Protein AF-A0AAJ7JBH2-F1 (afdb_monomer_lite)

Foldseek 3Di:
DDDDVPLVVVLVPDDPVVCVVDVSDPVPDPVVVVVVVVVVCCCCPVVVHDPVCVVVVVVVVVVVVVVVVVVLVVVVVVVLVVCCVVVVDDPVVSVVVVVVSVVVVVVVD

Secondary structure (DSSP, 8-state):
----HHHHHHHHHS-HHHHHHS---GGGS-HHHHHHHHHHHIIIIIS---TTHHHHHHHHHHHHHHHHHHHHHHHHHHHHHHHHHHHT--HHHHTTHHHHHHHHHHTT-

Radius of gyration: 27.74 Å; chains: 1; bounding box: 55×34×70 Å

Sequence (109 aa):
MFNNPRTLALHNSLSEEDKKLFNLDIKSLVWEDYFNNLTQGVRTYLSKESPKTLAKARSKQNILYIAHVTMQAGILLLAWWLVKVISASTWLKTGMVVPILTYMFLSSL

pLDDT: mean 83.88, std 11.75, range [55.84, 95.81]

Organism: NCBI:txid156304

Structure (mmCIF, N/CA/C/O backbone):
data_AF-A0AAJ7JBH2-F1
#
_entry.id   AF-A0AAJ7JBH2-F1
#
loop_
_atom_site.group_PDB
_atom_site.id
_atom_site.type_symbol
_atom_site.label_atom_id
_atom_site.label_alt_id
_atom_site.label_comp_id
_atom_site.label_asym_id
_atom_site.label_entity_id
_atom_site.label_seq_id
_atom_site.pdbx_PDB_ins_code
_atom_site.Cartn_x
_atom_site.Cartn_y
_atom_site.Cartn_z
_atom_site.occupancy
_atom_site.B_iso_or_equiv
_atom_site.auth_seq_id
_atom_site.auth_comp_id
_atom_site.auth_asym_id
_atom_site.auth_atom_id
_atom_site.pdbx_PDB_model_num
ATOM 1 N N . MET A 1 1 ? -16.563 -18.018 8.475 1.00 59.47 1 MET A N 1
ATOM 2 C CA . MET A 1 1 ? -17.288 -17.276 9.531 1.00 59.47 1 MET A CA 1
ATOM 3 C C . MET A 1 1 ? -16.849 -17.840 10.877 1.00 59.47 1 MET A C 1
ATOM 5 O O . MET A 1 1 ? -16.719 -19.054 10.974 1.00 59.47 1 MET A O 1
ATOM 9 N N . PHE A 1 2 ? -16.506 -16.998 11.854 1.00 78.62 2 PHE A N 1
ATOM 10 C CA . PHE A 1 2 ? -15.967 -17.444 13.147 1.00 78.62 2 PHE A CA 1
ATOM 11 C C . PHE A 1 2 ? -17.035 -18.207 13.948 1.00 78.62 2 PHE A C 1
ATOM 13 O O . PHE A 1 2 ? -18.157 -17.727 14.078 1.00 78.62 2 PHE A O 1
ATOM 20 N N . ASN A 1 3 ? -16.706 -19.400 14.449 1.00 86.38 3 ASN A N 1
ATOM 21 C CA . ASN A 1 3 ? -17.644 -20.255 15.179 1.00 86.38 3 ASN A CA 1
ATOM 22 C C . ASN A 1 3 ? -17.549 -19.990 16.691 1.00 86.38 3 ASN A C 1
ATOM 24 O O . ASN A 1 3 ? -16.599 -20.436 17.333 1.00 86.38 3 ASN A O 1
ATOM 28 N N . ASN A 1 4 ? -18.519 -19.268 17.263 1.00 88.88 4 ASN A N 1
ATOM 29 C CA . ASN A 1 4 ? -18.510 -18.830 18.668 1.00 88.88 4 ASN A CA 1
ATOM 30 C C . ASN A 1 4 ? -19.853 -19.043 19.406 1.00 88.88 4 ASN A C 1
ATOM 32 O O . ASN A 1 4 ? -20.415 -18.106 19.978 1.00 88.88 4 ASN A O 1
ATOM 36 N N . PRO A 1 5 ? -20.365 -20.283 19.478 1.00 91.12 5 PRO A N 1
ATOM 37 C CA . PRO A 1 5 ? -21.716 -20.563 19.969 1.00 91.12 5 PRO A CA 1
ATOM 38 C C . PRO A 1 5 ? -21.938 -20.143 21.429 1.00 91.12 5 PRO A C 1
ATOM 40 O O . PRO A 1 5 ? -23.022 -19.689 21.778 1.00 91.12 5 PRO A O 1
ATOM 43 N N . ARG A 1 6 ? -20.907 -20.234 22.281 1.00 92.62 6 ARG A N 1
ATOM 44 C CA . ARG A 1 6 ? -20.990 -19.820 23.694 1.00 92.62 6 ARG A CA 1
ATOM 45 C C . ARG A 1 6 ? -21.147 -18.307 23.847 1.00 92.62 6 ARG A C 1
ATOM 47 O O . ARG A 1 6 ? -21.932 -17.859 24.672 1.00 92.62 6 ARG A O 1
ATOM 54 N N . THR A 1 7 ? -20.436 -17.528 23.035 1.00 90.38 7 THR A N 1
ATOM 55 C CA . THR A 1 7 ? -20.528 -16.061 23.037 1.00 90.38 7 THR A CA 1
ATOM 56 C C . THR A 1 7 ? -21.889 -15.599 22.531 1.00 90.38 7 THR A C 1
ATOM 58 O O . THR A 1 7 ? -22.479 -14.696 23.113 1.00 90.38 7 THR A O 1
ATOM 61 N N . LEU A 1 8 ? -22.420 -16.259 21.497 1.00 89.56 8 LEU A N 1
ATOM 62 C CA . LEU A 1 8 ? -23.762 -15.980 20.985 1.00 89.56 8 LEU A CA 1
ATOM 63 C C . LEU A 1 8 ? -24.845 -16.330 22.013 1.00 89.56 8 LEU A C 1
ATOM 65 O O . LEU A 1 8 ? -25.760 -15.542 22.225 1.00 89.56 8 LEU A O 1
ATOM 69 N N . ALA A 1 9 ? -24.724 -17.479 22.685 1.00 92.62 9 ALA A N 1
ATOM 70 C CA . ALA A 1 9 ? -25.647 -17.868 23.750 1.00 92.62 9 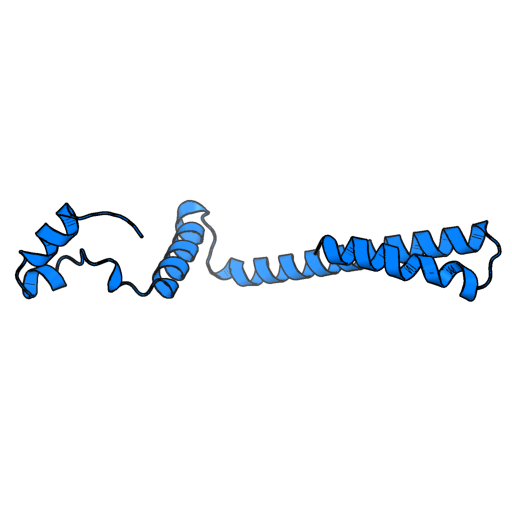ALA A CA 1
ATOM 71 C C . ALA A 1 9 ? -25.635 -16.859 24.910 1.00 92.62 9 ALA A C 1
ATOM 73 O O . ALA A 1 9 ? -26.697 -16.447 25.368 1.00 92.62 9 ALA A O 1
ATOM 74 N N . LEU A 1 10 ? -24.445 -16.410 25.326 1.00 92.75 10 LEU A N 1
ATOM 75 C CA . LEU A 1 10 ? -24.297 -15.366 26.338 1.00 92.75 10 LEU A CA 1
ATOM 76 C C . LEU A 1 10 ? -24.961 -14.059 25.892 1.00 92.75 10 LEU A C 1
ATOM 78 O O . LEU A 1 10 ? -25.778 -13.518 26.629 1.00 92.75 10 LEU A O 1
ATOM 82 N N . HIS A 1 11 ? -24.671 -13.584 24.678 1.00 91.75 11 HIS A N 1
ATOM 83 C CA . HIS A 1 11 ? -25.267 -12.358 24.144 1.00 91.75 11 HIS A CA 1
ATOM 84 C C . HIS A 1 11 ? -26.800 -12.428 24.127 1.00 91.75 11 HIS A C 1
ATOM 86 O O . HIS A 1 11 ? -27.464 -11.481 24.533 1.00 91.75 11 HIS A O 1
ATOM 92 N N . ASN A 1 12 ? -27.367 -13.571 23.732 1.00 91.00 12 ASN A N 1
ATOM 93 C CA . ASN A 1 12 ? -28.815 -13.769 23.701 1.00 91.00 12 ASN A CA 1
ATOM 94 C C . ASN A 1 12 ? -29.460 -13.786 25.096 1.00 91.00 12 ASN A C 1
ATOM 96 O O . ASN A 1 12 ? -30.639 -13.462 25.200 1.00 91.00 12 ASN A O 1
ATOM 100 N N . SER A 1 13 ? -28.713 -14.146 26.146 1.00 94.88 13 SER A N 1
ATOM 101 C CA . SER A 1 13 ? -29.206 -14.135 27.533 1.00 94.88 13 SER A CA 1
ATOM 102 C C . SER A 1 13 ? -29.176 -12.763 28.219 1.00 94.88 13 SER A C 1
ATOM 104 O O . SER A 1 13 ? -29.741 -12.631 29.301 1.00 94.88 13 SER A O 1
ATOM 106 N N . LEU A 1 14 ? -28.524 -11.758 27.622 1.00 94.50 14 LEU A N 1
ATOM 107 C CA . LEU A 1 14 ? -28.439 -10.402 28.177 1.00 94.50 14 LEU A CA 1
ATOM 108 C C . LEU A 1 14 ? -29.754 -9.625 27.998 1.00 94.50 14 LEU A C 1
ATOM 110 O O . LEU A 1 14 ? -30.500 -9.867 27.043 1.00 94.50 14 LEU A O 1
ATOM 114 N N . SER A 1 15 ? -30.007 -8.650 28.879 1.00 95.50 15 SER A N 1
ATOM 115 C CA . SER A 1 15 ? -31.075 -7.663 28.677 1.00 95.50 15 SER A CA 1
ATOM 116 C C . SER A 1 15 ? -30.776 -6.769 27.468 1.00 95.50 15 SER A C 1
ATOM 118 O O . SER A 1 15 ? -29.640 -6.677 26.999 1.00 95.50 15 SER A O 1
ATOM 120 N N . GLU A 1 16 ? -31.787 -6.068 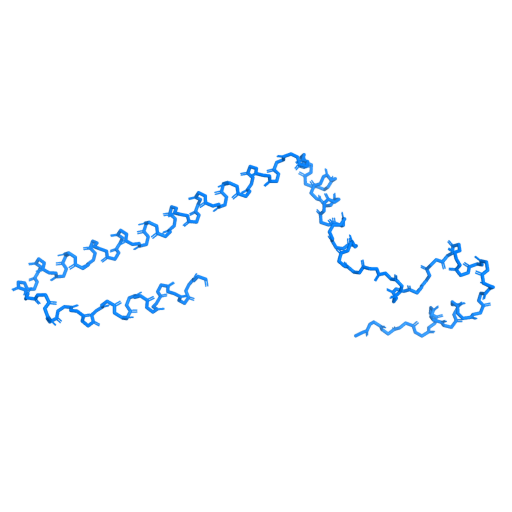26.955 1.00 91.88 16 GLU A N 1
ATOM 121 C CA . GLU A 1 16 ? -31.582 -5.123 25.851 1.00 91.88 16 GLU A CA 1
ATOM 122 C C . GLU A 1 16 ? -30.702 -3.927 26.256 1.00 91.88 16 GLU A C 1
ATOM 124 O O . GLU A 1 16 ? -29.995 -3.381 25.406 1.00 91.88 16 GLU A O 1
ATOM 129 N N . GLU A 1 17 ? -30.694 -3.528 27.536 1.00 94.75 17 GLU A N 1
ATOM 130 C CA . GLU A 1 17 ? -29.731 -2.539 28.035 1.00 94.75 17 GLU A CA 1
ATOM 131 C C . GLU A 1 17 ? -28.299 -3.088 28.001 1.00 94.75 17 GLU A C 1
ATOM 133 O O . GLU A 1 17 ? -27.398 -2.433 27.471 1.00 94.75 17 GLU A O 1
ATOM 138 N N . ASP A 1 18 ? -28.091 -4.308 28.499 1.00 94.44 18 ASP A N 1
ATOM 139 C CA . ASP A 1 18 ? -26.765 -4.921 28.581 1.00 94.44 18 ASP A CA 1
ATOM 140 C C . ASP A 1 18 ? -26.192 -5.240 27.200 1.00 94.44 18 ASP A C 1
ATOM 142 O O . ASP A 1 18 ? -24.998 -5.061 26.977 1.00 94.44 18 ASP A O 1
ATOM 146 N N . LYS A 1 19 ? -27.023 -5.645 26.232 1.00 91.75 19 LYS A N 1
ATOM 147 C CA . LYS A 1 19 ? -26.584 -5.839 24.839 1.00 91.75 19 LYS A CA 1
ATOM 148 C C . LYS A 1 19 ? -26.062 -4.550 24.207 1.00 91.75 19 LYS A C 1
ATOM 150 O O . LYS A 1 19 ? -25.135 -4.604 23.399 1.00 91.75 19 LYS A O 1
ATOM 155 N N . LYS A 1 20 ? -26.646 -3.398 24.556 1.00 88.69 20 LYS A N 1
ATOM 156 C CA . LYS A 1 20 ? -26.185 -2.085 24.078 1.00 88.69 20 LYS A CA 1
ATOM 157 C C . LYS A 1 20 ? -24.898 -1.656 24.772 1.00 88.69 20 LYS A C 1
ATOM 159 O O . LYS A 1 20 ? -24.026 -1.088 24.122 1.00 88.69 20 LYS A O 1
ATOM 164 N N . LEU A 1 21 ? -24.782 -1.924 26.073 1.00 91.88 21 LEU A N 1
ATOM 165 C CA . LEU A 1 21 ? -23.594 -1.584 26.855 1.00 91.88 21 LEU A CA 1
ATOM 166 C C . LEU A 1 21 ? -22.393 -2.473 26.490 1.00 91.88 21 LEU A C 1
ATOM 168 O O . LEU A 1 21 ? -21.264 -1.993 26.398 1.00 91.88 21 LEU A O 1
ATOM 172 N N . PHE A 1 22 ? -22.645 -3.755 26.227 1.00 88.25 22 PHE A N 1
ATOM 173 C CA . PHE A 1 22 ? -21.652 -4.770 25.893 1.00 88.25 22 PHE A CA 1
ATOM 174 C C . PHE A 1 22 ? -21.932 -5.350 24.505 1.00 88.25 22 PHE A C 1
ATOM 176 O O . PHE A 1 22 ? -22.619 -6.364 24.347 1.00 88.25 22 PHE A O 1
ATOM 183 N N . ASN A 1 23 ? -21.362 -4.719 23.477 1.00 82.12 23 ASN A N 1
ATOM 184 C CA . ASN A 1 23 ? -21.541 -5.175 22.104 1.00 82.12 23 ASN A CA 1
ATOM 185 C C . ASN A 1 23 ? -20.722 -6.451 21.828 1.00 82.12 23 ASN A C 1
ATOM 187 O O . ASN A 1 23 ? -19.534 -6.397 21.509 1.00 82.12 23 ASN A O 1
ATOM 191 N N . LEU A 1 24 ? -21.372 -7.607 21.974 1.00 86.88 24 LEU A N 1
ATOM 192 C CA . LEU A 1 24 ? -20.795 -8.927 21.696 1.00 86.88 24 LEU A CA 1
ATOM 193 C C . LEU A 1 24 ? -21.120 -9.433 20.279 1.00 86.88 24 LEU A C 1
ATOM 195 O O . LEU A 1 24 ? -20.537 -10.428 19.840 1.00 86.88 24 LEU A O 1
ATOM 199 N N . ASP A 1 25 ? -22.034 -8.771 19.563 1.00 83.31 25 ASP A N 1
ATOM 200 C CA . ASP A 1 25 ? -22.411 -9.147 18.203 1.00 83.31 25 ASP A CA 1
ATOM 201 C C . ASP A 1 25 ? -21.562 -8.411 17.163 1.00 83.31 25 ASP A C 1
ATOM 203 O O . ASP A 1 25 ? -21.816 -7.263 16.789 1.00 83.31 25 ASP A O 1
ATOM 207 N N . ILE A 1 26 ? -20.578 -9.127 16.622 1.00 83.88 26 ILE A N 1
ATOM 208 C CA . ILE A 1 26 ? -19.692 -8.624 15.567 1.00 83.88 26 ILE A C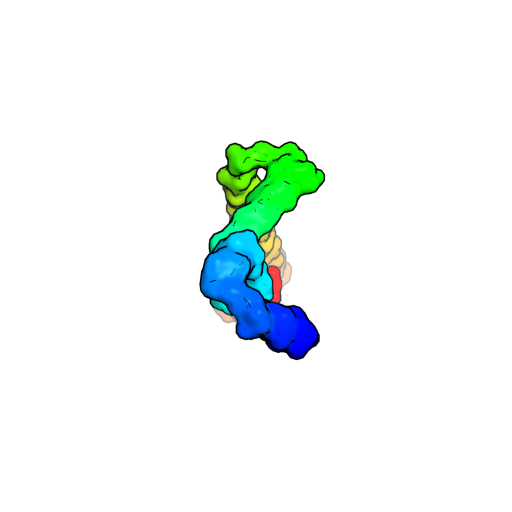A 1
ATOM 209 C C . ILE A 1 26 ? -20.425 -8.314 14.255 1.00 83.88 26 ILE A C 1
ATOM 211 O O . ILE A 1 26 ? -19.865 -7.635 13.399 1.00 83.88 26 ILE A O 1
ATOM 215 N N . LYS A 1 27 ? -21.653 -8.816 14.054 1.00 82.44 27 LYS A N 1
ATOM 216 C CA . LYS A 1 27 ? -22.427 -8.547 12.832 1.00 82.44 27 LYS A CA 1
ATOM 217 C C . LYS A 1 27 ? -22.877 -7.092 12.751 1.00 82.44 27 LYS A C 1
ATOM 219 O O . LYS A 1 27 ? -23.078 -6.593 11.651 1.00 82.44 27 LYS A O 1
ATOM 224 N N . SER A 1 28 ? -23.014 -6.427 13.898 1.00 83.19 28 SER A N 1
ATOM 225 C CA . SER A 1 28 ? -23.363 -5.005 13.978 1.00 83.19 28 SER A CA 1
ATOM 226 C C . SER A 1 28 ? -22.220 -4.074 13.549 1.00 83.19 28 SER A C 1
ATOM 228 O O . SER A 1 28 ? -22.440 -2.883 13.336 1.00 83.19 28 SER A O 1
ATOM 230 N N . LEU A 1 29 ? -20.996 -4.598 13.420 1.00 87.69 29 LEU A N 1
ATOM 231 C CA . LEU A 1 29 ? -19.814 -3.821 13.077 1.00 87.69 29 LEU A CA 1
ATOM 232 C C . LEU A 1 29 ? -19.807 -3.443 1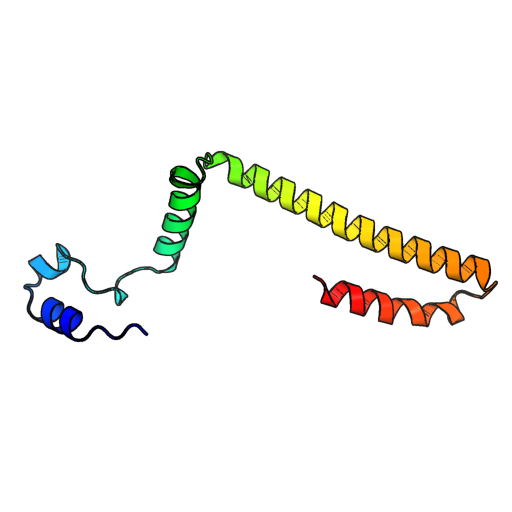1.589 1.00 87.69 29 LEU A C 1
ATOM 234 O O . LEU A 1 29 ? -19.883 -4.302 10.708 1.00 87.69 29 LEU A O 1
ATOM 238 N N . VAL A 1 30 ? -19.599 -2.158 11.304 1.00 92.00 30 VAL A N 1
ATOM 239 C CA . VAL A 1 30 ? -19.254 -1.693 9.956 1.00 92.00 30 VAL A CA 1
ATOM 240 C C . VAL A 1 30 ? -17.784 -2.027 9.699 1.00 92.00 30 VAL A C 1
ATOM 242 O O . VAL A 1 30 ? -16.873 -1.344 10.167 1.00 92.00 30 VAL A O 1
ATOM 245 N N . TRP A 1 31 ? -17.545 -3.129 8.986 1.00 91.38 31 TRP A N 1
ATOM 246 C CA . TRP A 1 31 ? -16.198 -3.666 8.768 1.00 91.38 31 TRP A CA 1
ATOM 247 C C . TRP A 1 31 ? -15.254 -2.686 8.067 1.00 91.38 31 TRP A C 1
ATOM 249 O O . TRP A 1 31 ? -14.073 -2.638 8.408 1.00 91.38 31 TRP A O 1
ATOM 259 N N . GLU A 1 32 ? -15.761 -1.892 7.124 1.00 94.56 32 GLU A N 1
ATOM 260 C CA . GLU A 1 32 ? -14.967 -0.882 6.418 1.00 94.56 32 GLU A CA 1
ATOM 261 C C . GLU A 1 32 ? -14.374 0.150 7.387 1.00 94.56 32 GLU A C 1
ATOM 263 O O . GLU A 1 32 ? -13.157 0.348 7.417 1.00 94.56 32 GLU A O 1
ATOM 268 N N . ASP A 1 33 ? -15.208 0.732 8.250 1.00 95.81 33 ASP A N 1
ATOM 269 C CA . ASP A 1 33 ? -14.775 1.705 9.254 1.00 95.81 33 ASP A CA 1
ATOM 270 C C . ASP A 1 33 ? -13.802 1.087 10.254 1.00 95.81 33 ASP A C 1
ATOM 272 O O . ASP A 1 33 ? -12.784 1.693 10.596 1.00 95.81 33 ASP A O 1
ATOM 276 N N . TYR A 1 34 ? -14.079 -0.140 10.704 1.00 93.56 34 TYR A N 1
ATOM 277 C CA . TYR A 1 34 ? -13.194 -0.856 11.616 1.00 93.56 34 TYR A CA 1
ATOM 278 C C . TYR A 1 34 ? -11.788 -1.006 11.031 1.00 93.56 34 TYR A C 1
ATOM 280 O O . TYR A 1 34 ? -10.812 -0.621 11.677 1.00 93.56 34 TYR A O 1
ATOM 288 N N . PHE A 1 35 ? -11.666 -1.518 9.803 1.00 95.50 35 PHE A N 1
ATOM 289 C CA . PHE A 1 35 ? -10.360 -1.724 9.180 1.00 95.50 35 PHE A CA 1
ATOM 290 C C . PHE A 1 35 ? -9.670 -0.408 8.816 1.00 95.50 35 PHE A C 1
ATOM 292 O O . PHE A 1 35 ? -8.448 -0.304 8.969 1.00 95.50 35 PHE A O 1
ATOM 299 N N . ASN A 1 36 ? -10.422 0.617 8.410 1.00 94.94 36 ASN A N 1
ATOM 300 C CA . ASN A 1 36 ? -9.880 1.952 8.166 1.00 94.94 36 ASN A CA 1
ATOM 301 C C . ASN A 1 36 ? -9.291 2.564 9.444 1.00 94.94 36 ASN A C 1
ATOM 303 O O . ASN A 1 36 ? -8.167 3.076 9.424 1.00 94.94 36 ASN A O 1
ATOM 307 N N . ASN A 1 37 ? -10.008 2.479 10.564 1.00 95.19 37 ASN A N 1
ATOM 308 C CA . ASN A 1 37 ? -9.547 2.989 11.854 1.00 95.19 37 ASN A CA 1
ATOM 309 C C . ASN A 1 37 ? -8.387 2.160 12.411 1.00 95.19 37 ASN A C 1
ATOM 311 O O . ASN A 1 37 ? -7.396 2.724 12.873 1.00 95.19 37 ASN A O 1
ATOM 315 N N . LEU A 1 38 ? -8.462 0.831 12.303 1.00 95.44 38 LEU A N 1
ATOM 316 C CA . LEU A 1 38 ? -7.391 -0.075 12.711 1.00 95.44 38 LEU A CA 1
ATOM 317 C C . LEU A 1 38 ? -6.093 0.237 11.960 1.00 95.44 38 LEU A C 1
ATOM 319 O O . LEU A 1 38 ? -5.044 0.404 12.578 1.00 95.44 38 LEU A O 1
ATOM 323 N N . THR A 1 39 ? -6.165 0.375 10.634 1.00 93.88 39 THR A N 1
ATOM 324 C CA . THR A 1 39 ? -4.998 0.675 9.793 1.00 93.88 39 THR A CA 1
ATOM 325 C C . THR A 1 39 ? -4.376 2.020 10.167 1.00 93.88 39 THR A C 1
ATOM 327 O O . THR A 1 39 ? -3.154 2.132 10.269 1.00 93.88 39 THR A O 1
ATOM 330 N N . GLN A 1 40 ? -5.193 3.045 10.422 1.00 93.12 40 GLN A N 1
ATOM 331 C CA . GLN A 1 40 ? -4.703 4.345 10.887 1.00 93.12 40 GLN A CA 1
ATOM 332 C C . GLN A 1 40 ? -4.057 4.248 12.275 1.00 93.12 40 GLN A C 1
ATOM 334 O O . GLN A 1 40 ? -2.953 4.757 12.470 1.00 93.12 40 GLN A O 1
ATOM 339 N N . GLY A 1 41 ? -4.687 3.532 13.209 1.00 94.38 41 GLY A N 1
ATOM 340 C CA . GLY A 1 41 ? -4.158 3.302 14.551 1.00 94.38 41 GLY A CA 1
ATOM 341 C C . GLY A 1 41 ? -2.806 2.588 14.532 1.00 94.38 41 GLY A C 1
ATOM 342 O O . GLY A 1 41 ? -1.868 3.035 15.190 1.00 94.38 41 GLY A O 1
ATOM 343 N N . VAL A 1 42 ? -2.657 1.538 13.718 1.00 95.31 42 VAL A N 1
ATOM 344 C CA . VAL A 1 42 ? -1.375 0.839 13.525 1.00 95.31 42 VAL A CA 1
ATOM 345 C C . VAL A 1 42 ? -0.294 1.816 13.065 1.00 95.31 42 VAL A C 1
ATOM 347 O O . VAL A 1 42 ? 0.777 1.877 13.668 1.00 95.31 42 VAL A O 1
ATOM 350 N N . ARG A 1 43 ? -0.581 2.637 12.049 1.00 93.00 43 ARG A N 1
ATOM 351 C CA . ARG A 1 43 ? 0.387 3.617 11.535 1.00 93.00 43 ARG A CA 1
ATOM 352 C C . ARG A 1 43 ? 0.789 4.641 12.591 1.00 93.00 43 ARG A C 1
ATOM 354 O O . ARG A 1 43 ? 1.974 4.927 12.743 1.00 93.00 43 ARG A O 1
ATOM 361 N N . THR A 1 44 ? -0.173 5.186 13.328 1.00 93.12 44 THR A N 1
ATOM 362 C CA . THR A 1 44 ? 0.095 6.248 14.303 1.00 93.12 44 THR A CA 1
ATOM 363 C C . THR A 1 44 ? 0.770 5.733 15.568 1.00 93.12 44 THR A C 1
ATOM 365 O O . THR A 1 44 ? 1.733 6.343 16.024 1.00 93.12 44 THR A O 1
ATOM 368 N N . TYR A 1 45 ? 0.317 4.611 16.125 1.00 94.56 45 TYR A N 1
ATOM 369 C CA . TYR A 1 45 ? 0.776 4.150 17.438 1.00 94.56 45 TYR A CA 1
ATOM 370 C C . TYR A 1 45 ? 1.893 3.109 17.363 1.00 94.56 45 TYR A C 1
ATOM 372 O O . TYR A 1 45 ? 2.836 3.182 18.149 1.00 94.56 45 TYR A O 1
ATOM 380 N N . LEU A 1 46 ? 1.828 2.167 16.416 1.00 95.38 46 LEU A N 1
ATOM 381 C CA . LEU A 1 46 ? 2.849 1.122 16.284 1.00 95.38 46 LEU A CA 1
ATOM 382 C C . LEU A 1 46 ? 4.008 1.595 15.407 1.00 95.38 46 LEU A C 1
ATOM 384 O O . LEU A 1 46 ? 5.168 1.479 15.798 1.00 95.38 46 LEU A O 1
ATOM 388 N N . SER A 1 47 ? 3.701 2.181 14.248 1.00 93.06 47 SER A N 1
ATOM 389 C CA . SER A 1 47 ? 4.721 2.680 13.314 1.00 93.06 47 SER A CA 1
ATOM 390 C C . SER A 1 47 ? 5.199 4.100 13.628 1.00 93.06 47 SER A C 1
ATOM 392 O O . SER A 1 47 ? 6.162 4.558 13.017 1.00 93.06 47 SER A O 1
ATOM 394 N N . LYS A 1 48 ? 4.563 4.796 14.584 1.00 92.00 48 LYS A N 1
ATOM 395 C CA . LYS A 1 48 ? 4.889 6.180 14.981 1.00 92.00 48 LYS A CA 1
ATOM 396 C C . LYS A 1 48 ? 4.885 7.165 13.800 1.00 92.00 48 LYS A C 1
ATOM 398 O O . LYS A 1 48 ? 5.622 8.151 13.794 1.00 92.00 48 LYS A O 1
ATOM 403 N N . GLU A 1 49 ? 4.052 6.916 12.789 1.00 89.56 49 GLU A N 1
ATOM 404 C CA . GLU A 1 49 ? 3.896 7.790 11.630 1.00 89.56 49 GLU A CA 1
ATOM 405 C C . GLU A 1 49 ? 2.806 8.842 11.869 1.00 89.56 49 GLU A C 1
ATOM 407 O O . GLU A 1 49 ? 1.682 8.534 12.269 1.00 89.56 49 GLU A O 1
ATOM 412 N N . SER A 1 50 ? 3.104 10.105 11.556 1.00 87.56 50 SER A N 1
ATOM 413 C CA . SER A 1 50 ? 2.083 11.158 11.568 1.00 87.56 50 SER A CA 1
ATOM 414 C C . SER A 1 50 ? 1.043 10.913 10.463 1.00 87.56 50 SER A C 1
ATOM 416 O O . SER A 1 50 ? 1.438 10.634 9.335 1.00 87.56 50 SER A O 1
ATOM 418 N N . PRO A 1 51 ? -0.264 11.136 10.697 1.00 78.94 51 PRO A N 1
ATOM 419 C CA . PRO A 1 51 ? -1.293 11.034 9.651 1.00 78.94 51 PRO A CA 1
ATOM 420 C C . PRO A 1 51 ? -0.997 11.879 8.400 1.00 78.94 51 PRO A C 1
ATOM 422 O O . PRO A 1 51 ? -1.389 11.535 7.287 1.00 78.94 51 PRO A O 1
ATOM 425 N N . LYS A 1 52 ? -0.233 12.968 8.559 1.00 84.00 52 LYS A N 1
ATOM 426 C CA . LYS A 1 52 ? 0.190 13.854 7.466 1.00 84.00 52 LYS A CA 1
ATOM 427 C C . LYS A 1 52 ? 1.179 13.191 6.490 1.00 84.00 52 LYS A C 1
ATOM 429 O O . LYS A 1 52 ? 1.355 13.688 5.379 1.00 84.00 52 LYS A O 1
ATOM 434 N N . THR A 1 53 ? 1.825 12.079 6.860 1.00 86.44 53 THR A N 1
ATOM 435 C CA . THR A 1 53 ? 2.801 11.383 5.997 1.00 86.44 53 THR A CA 1
ATOM 436 C C . THR A 1 53 ? 2.141 10.590 4.872 1.00 86.44 53 THR A C 1
ATOM 438 O O . THR A 1 53 ? 2.799 10.319 3.868 1.00 86.44 53 THR A O 1
ATOM 441 N N . LEU A 1 54 ? 0.847 10.270 4.982 1.00 84.12 54 LEU A N 1
ATOM 442 C CA . LEU A 1 54 ? 0.105 9.467 4.005 1.00 84.12 54 LEU A CA 1
ATOM 443 C C . LEU A 1 54 ? 0.160 10.048 2.587 1.00 84.12 54 LEU A C 1
ATOM 445 O O . LEU A 1 54 ? 0.461 9.328 1.635 1.00 84.12 54 LEU A O 1
ATOM 449 N N . ALA A 1 55 ? -0.079 11.353 2.437 1.00 86.56 55 ALA A N 1
ATOM 450 C CA . ALA A 1 55 ? -0.033 12.017 1.134 1.00 86.56 55 ALA A CA 1
ATOM 451 C C . ALA A 1 55 ? 1.375 11.962 0.518 1.00 86.56 55 ALA A C 1
ATOM 453 O O . ALA A 1 55 ? 1.537 11.673 -0.669 1.00 86.56 55 ALA A O 1
ATOM 454 N N . LYS A 1 56 ? 2.410 12.158 1.345 1.00 87.75 56 LYS A N 1
ATOM 455 C CA . LYS A 1 56 ? 3.812 12.054 0.922 1.00 87.75 56 LYS A CA 1
ATOM 456 C C . LYS A 1 56 ? 4.176 10.622 0.524 1.00 87.75 56 LYS A C 1
ATOM 458 O O . LYS A 1 56 ? 4.870 10.435 -0.470 1.00 87.75 56 LYS A O 1
ATOM 463 N N . ALA A 1 57 ? 3.691 9.622 1.259 1.00 87.31 57 ALA A N 1
ATOM 464 C CA . ALA A 1 57 ? 3.895 8.213 0.936 1.00 87.31 57 ALA A CA 1
ATOM 465 C C . ALA A 1 57 ? 3.247 7.845 -0.408 1.00 87.31 57 ALA A C 1
ATOM 467 O O . ALA A 1 57 ? 3.906 7.232 -1.242 1.00 87.31 57 ALA A O 1
ATOM 468 N N . ARG A 1 58 ? 2.010 8.297 -0.665 1.00 89.75 58 ARG A N 1
ATOM 469 C CA . ARG A 1 58 ? 1.329 8.111 -1.961 1.00 89.75 58 ARG A CA 1
ATOM 470 C C . ARG A 1 58 ? 2.073 8.792 -3.109 1.00 89.75 58 ARG A C 1
ATOM 472 O O . ARG A 1 58 ? 2.271 8.180 -4.151 1.00 89.75 58 ARG A O 1
ATOM 479 N N . SER A 1 59 ? 2.532 10.028 -2.905 1.00 91.62 59 SER A N 1
ATOM 480 C CA . SER A 1 59 ? 3.342 10.745 -3.897 1.00 91.62 59 SER A CA 1
ATOM 481 C C . SER A 1 59 ? 4.640 9.994 -4.205 1.00 91.62 59 SER A C 1
ATOM 483 O O . SER A 1 59 ? 4.944 9.734 -5.366 1.00 91.62 59 SER A O 1
ATOM 485 N N . LYS A 1 60 ? 5.357 9.541 -3.169 1.00 93.12 60 LYS A N 1
ATOM 486 C CA . LYS A 1 60 ? 6.567 8.729 -3.329 1.00 93.12 60 LYS A CA 1
ATOM 487 C C . LYS A 1 60 ? 6.272 7.431 -4.085 1.00 93.12 60 LYS A C 1
ATOM 489 O O . LYS A 1 60 ? 7.005 7.107 -5.008 1.00 93.12 60 LYS A O 1
ATOM 494 N N . GLN A 1 61 ? 5.196 6.725 -3.744 1.00 93.31 61 GLN A N 1
ATOM 495 C CA . GLN A 1 61 ? 4.784 5.514 -4.453 1.00 93.31 61 GLN A CA 1
ATOM 496 C C . GLN A 1 61 ? 4.512 5.789 -5.936 1.00 93.31 61 GLN A C 1
ATOM 498 O O . GLN A 1 61 ? 4.987 5.039 -6.780 1.00 93.31 61 GLN A O 1
ATOM 503 N N . ASN A 1 62 ? 3.824 6.887 -6.262 1.00 92.44 62 ASN A N 1
ATOM 504 C CA . ASN A 1 62 ? 3.573 7.270 -7.649 1.00 92.44 62 ASN A CA 1
ATOM 505 C C . ASN A 1 62 ? 4.873 7.598 -8.402 1.00 92.44 62 ASN A C 1
ATOM 507 O O . ASN A 1 62 ? 5.058 7.166 -9.533 1.00 92.44 62 ASN A O 1
ATOM 511 N N . ILE A 1 63 ? 5.805 8.310 -7.762 1.00 95.81 63 ILE A N 1
ATOM 512 C CA . ILE A 1 63 ? 7.119 8.609 -8.348 1.00 95.81 63 ILE A CA 1
ATOM 513 C C . ILE A 1 63 ? 7.891 7.318 -8.626 1.00 95.81 63 ILE A C 1
ATOM 515 O O . ILE A 1 63 ? 8.430 7.164 -9.719 1.00 95.81 63 ILE A O 1
ATOM 519 N N . LEU A 1 64 ? 7.934 6.382 -7.670 1.00 94.56 64 LEU A N 1
ATOM 520 C CA . LEU A 1 64 ? 8.604 5.096 -7.874 1.00 94.56 64 LEU A CA 1
ATOM 521 C C . LEU A 1 64 ? 7.925 4.268 -8.965 1.00 94.56 64 LEU A C 1
ATOM 523 O O . LEU A 1 64 ? 8.622 3.642 -9.752 1.00 94.56 64 LEU A O 1
ATOM 527 N N . TYR A 1 65 ? 6.595 4.285 -9.034 1.00 90.00 65 TYR A N 1
ATOM 528 C CA . TYR A 1 65 ? 5.848 3.597 -10.081 1.00 90.00 65 TYR A CA 1
ATOM 529 C C . TYR A 1 65 ? 6.180 4.161 -11.467 1.00 90.00 65 TYR A C 1
ATOM 531 O O . TYR A 1 65 ? 6.540 3.406 -12.366 1.00 90.00 65 TYR A O 1
ATOM 539 N N . ILE A 1 66 ? 6.162 5.488 -11.626 1.00 91.62 66 ILE A N 1
ATOM 540 C CA . ILE A 1 66 ? 6.552 6.140 -12.881 1.00 91.62 66 ILE A CA 1
ATOM 541 C C . ILE A 1 66 ? 8.008 5.808 -13.218 1.00 91.62 66 ILE A C 1
ATOM 543 O O . ILE A 1 66 ? 8.287 5.423 -14.346 1.00 91.62 66 ILE A O 1
ATOM 547 N N . ALA A 1 67 ? 8.927 5.908 -12.252 1.00 93.94 67 ALA A N 1
ATOM 548 C CA . ALA A 1 67 ? 10.337 5.576 -12.452 1.00 93.94 67 ALA A CA 1
ATOM 549 C C . ALA A 1 67 ? 10.542 4.108 -12.861 1.00 93.94 67 ALA A C 1
ATOM 551 O O . ALA A 1 67 ? 11.392 3.808 -13.695 1.00 93.94 67 ALA A O 1
ATOM 552 N N . HIS A 1 68 ? 9.753 3.195 -12.297 1.00 89.31 68 HIS A N 1
ATOM 553 C CA . HIS A 1 68 ? 9.775 1.788 -12.662 1.00 89.31 68 HIS A CA 1
ATOM 554 C C . HIS A 1 68 ? 9.318 1.605 -14.110 1.00 89.31 68 HIS A C 1
ATOM 556 O O . HIS A 1 68 ? 10.080 1.090 -14.922 1.00 89.31 68 HIS A O 1
ATOM 562 N N . VAL A 1 69 ? 8.138 2.115 -14.469 1.00 86.19 69 VAL A N 1
ATOM 563 C CA . VAL A 1 69 ? 7.586 1.996 -15.828 1.00 86.19 69 VAL A CA 1
ATOM 564 C C . VAL A 1 69 ? 8.500 2.654 -16.871 1.00 86.19 69 VAL A C 1
ATOM 566 O O . VAL A 1 69 ? 8.712 2.094 -17.947 1.00 86.19 69 VAL A O 1
ATOM 569 N N . THR A 1 70 ? 9.102 3.810 -16.570 1.00 88.06 70 THR A N 1
ATOM 570 C CA . THR A 1 70 ? 10.039 4.473 -17.494 1.00 88.06 70 THR A CA 1
ATOM 571 C C . THR A 1 70 ? 11.342 3.699 -17.650 1.00 88.06 70 THR A C 1
ATOM 573 O O . THR A 1 70 ? 11.836 3.577 -18.770 1.00 88.06 70 THR A O 1
ATOM 576 N N . MET A 1 71 ? 11.882 3.129 -16.570 1.00 90.50 71 MET A N 1
ATOM 577 C CA . MET A 1 71 ? 13.054 2.254 -16.630 1.00 90.50 71 MET A CA 1
ATOM 578 C C . MET A 1 71 ? 12.769 1.013 -17.483 1.00 90.50 71 MET A C 1
ATOM 580 O O . MET A 1 71 ? 13.572 0.669 -18.349 1.00 90.50 71 MET A O 1
ATOM 584 N N . GLN A 1 72 ? 11.615 0.373 -17.285 1.00 85.25 72 GLN A N 1
ATOM 585 C CA . GLN A 1 72 ? 11.180 -0.777 -18.077 1.00 85.25 72 GLN A CA 1
ATOM 586 C C . GLN A 1 72 ? 11.068 -0.426 -19.568 1.00 85.25 72 GLN A C 1
ATOM 588 O O . GLN A 1 72 ? 11.656 -1.103 -20.412 1.00 85.25 72 GLN A O 1
ATOM 593 N N . ALA A 1 73 ? 10.391 0.679 -19.896 1.00 84.75 73 ALA A N 1
ATOM 594 C CA . ALA A 1 73 ? 10.279 1.167 -21.268 1.00 84.75 73 ALA A CA 1
ATOM 595 C C . ALA A 1 73 ? 11.652 1.496 -21.879 1.00 84.75 73 ALA A C 1
ATOM 597 O O . ALA A 1 73 ? 11.921 1.138 -23.025 1.00 84.75 73 ALA A O 1
ATOM 598 N N . GLY A 1 74 ? 12.548 2.120 -21.110 1.00 89.44 74 GLY A N 1
ATOM 599 C CA . GLY A 1 74 ? 13.917 2.409 -21.531 1.00 89.44 74 GLY A CA 1
ATOM 600 C C . GLY A 1 74 ? 14.700 1.143 -21.882 1.00 89.44 74 GLY A C 1
ATOM 601 O O . GLY A 1 74 ? 15.312 1.082 -22.945 1.00 89.44 74 GLY A O 1
ATOM 602 N N . ILE A 1 75 ? 14.626 0.104 -21.044 1.00 87.50 75 ILE A N 1
ATOM 603 C CA . ILE A 1 75 ? 15.274 -1.193 -21.301 1.00 87.50 75 ILE A CA 1
ATOM 604 C C . ILE A 1 75 ? 14.733 -1.827 -22.587 1.00 87.50 75 ILE A C 1
ATOM 606 O O . ILE A 1 75 ? 15.515 -2.305 -23.408 1.00 87.50 75 ILE A O 1
ATOM 610 N N . LEU A 1 76 ? 13.416 -1.792 -22.799 1.00 83.81 76 LEU A N 1
ATOM 611 C CA . LEU A 1 76 ? 12.789 -2.321 -24.012 1.00 83.81 76 LEU A CA 1
ATOM 612 C C . LEU A 1 76 ? 13.233 -1.580 -25.274 1.00 83.81 76 LEU A C 1
ATOM 614 O O . LEU A 1 76 ? 13.568 -2.212 -26.276 1.00 83.81 76 LEU A O 1
ATOM 618 N N . LEU A 1 77 ? 13.267 -0.247 -25.225 1.00 85.38 77 LEU A N 1
ATOM 619 C CA . LEU A 1 77 ? 13.718 0.581 -26.342 1.00 85.38 77 LEU A CA 1
ATOM 620 C C . LEU A 1 77 ? 15.197 0.344 -26.655 1.00 85.38 77 LEU A C 1
ATOM 622 O O . LEU A 1 77 ? 15.558 0.218 -27.825 1.00 85.38 77 LEU A O 1
ATOM 626 N N . LEU A 1 78 ? 16.043 0.230 -25.628 1.00 89.19 78 LEU A N 1
ATOM 627 C CA . LEU A 1 78 ? 17.462 -0.081 -25.790 1.00 89.19 78 LEU A CA 1
ATOM 628 C C . LEU A 1 78 ? 17.668 -1.473 -26.392 1.00 89.19 78 LEU A C 1
ATOM 630 O O . LEU A 1 78 ? 18.426 -1.613 -27.351 1.00 89.1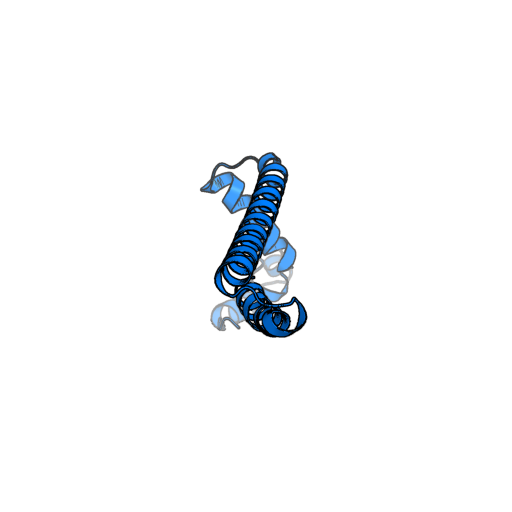9 78 LEU A O 1
ATOM 634 N N . ALA A 1 79 ? 16.967 -2.491 -25.888 1.00 85.56 79 ALA A N 1
ATOM 635 C CA . ALA A 1 79 ? 17.033 -3.846 -26.426 1.00 85.56 79 ALA A CA 1
ATOM 636 C C . ALA A 1 79 ? 16.593 -3.886 -27.897 1.00 85.56 79 ALA A C 1
ATOM 638 O O . ALA A 1 79 ? 17.280 -4.462 -28.740 1.00 85.56 79 ALA A O 1
ATOM 639 N N . TRP A 1 80 ? 15.488 -3.214 -28.231 1.00 79.44 80 TRP A N 1
ATOM 640 C CA . TRP A 1 80 ? 15.010 -3.129 -29.608 1.00 79.44 80 TRP A CA 1
ATOM 641 C C . TRP A 1 80 ? 16.005 -2.403 -30.523 1.00 79.44 80 TRP A C 1
ATOM 643 O O . TRP A 1 80 ? 16.299 -2.881 -31.623 1.00 79.44 80 TRP A O 1
ATOM 653 N N . TRP A 1 81 ? 16.573 -1.286 -30.062 1.00 84.94 81 TRP A N 1
ATOM 654 C CA . TRP A 1 81 ? 17.594 -0.544 -30.796 1.00 84.94 81 TRP A CA 1
ATOM 655 C C . TRP A 1 81 ? 18.836 -1.402 -31.071 1.00 84.94 81 TRP A C 1
ATOM 657 O O . TRP A 1 81 ? 19.296 -1.453 -32.213 1.00 84.94 81 TRP A O 1
ATOM 667 N N . LEU A 1 82 ? 19.328 -2.142 -30.071 1.00 87.38 82 LEU A N 1
ATOM 668 C CA . LEU A 1 82 ? 20.465 -3.056 -30.222 1.00 87.38 82 LEU A CA 1
ATOM 669 C C . LEU A 1 82 ? 20.185 -4.154 -31.254 1.00 87.38 82 LEU A C 1
ATOM 671 O O . LEU A 1 82 ? 20.993 -4.367 -32.157 1.00 87.38 82 LEU A O 1
ATOM 675 N N . VAL A 1 83 ? 19.018 -4.805 -31.179 1.00 83.69 83 VAL A N 1
ATOM 676 C CA . VAL A 1 83 ? 18.611 -5.837 -32.150 1.00 83.69 83 VAL A CA 1
ATOM 677 C C . VAL A 1 83 ? 18.579 -5.271 -33.569 1.00 83.69 83 VAL A C 1
ATOM 679 O O . VAL A 1 83 ? 19.055 -5.921 -34.504 1.00 83.69 83 VAL A O 1
ATOM 682 N N . LYS A 1 84 ? 18.060 -4.049 -33.743 1.00 81.50 84 LYS A N 1
ATOM 683 C CA . LYS A 1 84 ? 18.024 -3.361 -35.039 1.00 81.50 84 LYS A CA 1
ATOM 684 C C . LYS A 1 84 ? 19.427 -3.089 -35.575 1.00 81.50 84 LYS A C 1
ATOM 686 O O . LYS A 1 84 ? 19.664 -3.320 -36.759 1.00 81.50 84 LYS A O 1
ATOM 691 N N . VAL A 1 85 ? 20.333 -2.579 -34.736 1.00 85.06 85 VAL A N 1
ATOM 692 C CA . VAL A 1 85 ? 21.719 -2.271 -35.128 1.00 85.06 85 VAL A CA 1
ATOM 693 C C . VAL A 1 85 ? 22.454 -3.541 -35.553 1.00 85.06 85 VAL A C 1
ATOM 695 O O . VAL A 1 85 ? 23.068 -3.548 -36.615 1.00 85.06 85 VAL A O 1
ATOM 698 N N . ILE A 1 86 ? 22.339 -4.621 -34.776 1.00 84.38 86 ILE A N 1
ATOM 699 C CA . ILE A 1 86 ? 23.026 -5.890 -35.052 1.00 84.38 86 ILE A CA 1
ATOM 700 C C . ILE A 1 86 ? 22.465 -6.573 -36.304 1.00 84.38 86 ILE A C 1
ATOM 702 O O . ILE A 1 86 ? 23.221 -7.079 -37.126 1.00 84.38 86 ILE A O 1
ATOM 706 N N . SER A 1 87 ? 21.142 -6.590 -36.470 1.00 78.69 87 SER A N 1
ATOM 707 C CA . SER A 1 87 ? 20.500 -7.406 -37.511 1.00 78.69 87 SER A CA 1
ATOM 708 C C . SER A 1 87 ? 20.429 -6.727 -38.883 1.00 78.69 87 SER A C 1
ATOM 710 O O . SER A 1 87 ? 19.901 -7.337 -39.810 1.00 78.69 87 SER A O 1
ATOM 712 N N . ALA A 1 88 ? 20.85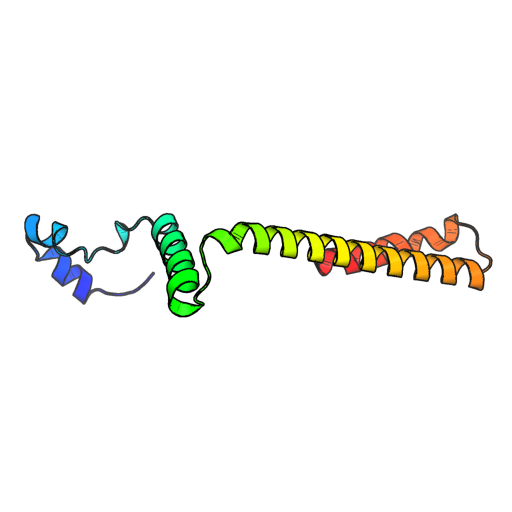8 -5.460 -39.011 1.00 75.06 88 ALA A N 1
ATOM 713 C CA . ALA A 1 88 ? 20.710 -4.628 -40.219 1.00 75.06 88 ALA A CA 1
ATOM 714 C C . ALA A 1 88 ? 19.310 -4.731 -40.883 1.00 75.06 88 ALA A C 1
ATOM 716 O O . ALA A 1 88 ? 19.157 -4.604 -42.096 1.00 75.06 88 ALA A O 1
ATOM 717 N N . SER A 1 89 ? 18.278 -5.003 -40.077 1.00 65.69 89 SER A N 1
ATOM 718 C CA . SER A 1 89 ? 16.958 -5.455 -40.529 1.00 65.69 89 SER A CA 1
ATOM 719 C C . SER A 1 89 ? 15.951 -4.304 -40.583 1.00 65.69 89 SER A C 1
ATOM 721 O O . SER A 1 89 ? 16.002 -3.369 -39.783 1.00 65.69 89 SER A O 1
ATOM 723 N N . THR A 1 90 ? 14.987 -4.392 -41.504 1.00 66.31 90 THR A N 1
ATOM 724 C CA . THR A 1 90 ? 13.885 -3.431 -41.665 1.00 66.31 90 THR A CA 1
ATOM 725 C C . THR A 1 90 ? 12.831 -3.582 -40.561 1.00 66.31 90 THR A C 1
ATOM 727 O O . THR A 1 90 ? 12.561 -4.691 -40.096 1.00 66.31 90 THR A O 1
ATOM 730 N N . TRP A 1 91 ? 12.182 -2.468 -40.203 1.00 59.41 91 TRP A N 1
ATOM 731 C CA . TRP A 1 91 ? 11.171 -2.324 -39.143 1.00 59.41 91 TRP A CA 1
ATOM 732 C C . TRP A 1 91 ? 10.044 -3.376 -39.141 1.00 59.41 91 TRP A C 1
ATOM 734 O O . TRP A 1 91 ? 9.513 -3.701 -38.084 1.00 59.41 91 TRP A O 1
ATOM 744 N N . LEU A 1 92 ? 9.707 -3.947 -40.302 1.00 60.25 92 LEU A N 1
ATOM 745 C CA . LEU A 1 92 ? 8.635 -4.937 -40.449 1.00 60.25 92 LEU A CA 1
ATOM 746 C C . LEU A 1 92 ? 9.005 -6.342 -39.935 1.00 60.25 92 LEU A C 1
ATOM 748 O O . LEU A 1 92 ? 8.119 -7.066 -39.496 1.00 60.25 92 LEU A O 1
ATOM 752 N N . LYS A 1 93 ? 10.291 -6.734 -39.936 1.00 60.28 93 LYS A N 1
ATOM 753 C CA . LYS A 1 93 ? 10.729 -8.060 -39.442 1.00 60.28 93 LYS A CA 1
ATOM 754 C C . LYS A 1 93 ? 10.967 -8.092 -37.928 1.00 60.28 93 LYS A C 1
ATOM 756 O O . LYS A 1 93 ? 10.841 -9.141 -37.309 1.00 60.28 93 LYS A O 1
ATOM 761 N N . THR A 1 94 ? 11.270 -6.947 -37.318 1.00 58.22 94 THR A N 1
ATOM 762 C CA . THR A 1 94 ? 11.485 -6.789 -35.867 1.00 58.22 94 THR A CA 1
ATOM 763 C C . THR A 1 94 ? 10.195 -6.533 -35.079 1.00 58.22 94 THR A C 1
ATOM 765 O O . THR A 1 94 ? 10.197 -6.659 -33.856 1.00 58.22 94 THR A O 1
ATOM 768 N N . GLY A 1 95 ? 9.082 -6.217 -35.751 1.00 61.34 95 GLY A N 1
ATOM 769 C CA . GLY A 1 95 ? 7.798 -5.898 -35.113 1.00 61.34 95 GLY A CA 1
ATOM 770 C C . GLY A 1 95 ? 7.176 -7.035 -34.290 1.00 61.34 95 GLY A C 1
ATOM 771 O O . GLY A 1 95 ? 6.412 -6.764 -33.371 1.00 61.34 95 GLY A O 1
ATOM 772 N N . MET A 1 96 ? 7.543 -8.298 -34.543 1.00 59.66 96 MET A N 1
ATOM 773 C CA . MET A 1 96 ? 7.030 -9.457 -33.788 1.00 59.66 96 MET A CA 1
ATOM 774 C C . MET A 1 96 ? 7.654 -9.622 -32.390 1.00 59.66 96 MET A C 1
ATOM 776 O O . MET A 1 96 ? 7.154 -10.408 -31.591 1.00 59.66 96 MET A O 1
ATOM 780 N N . VAL A 1 97 ? 8.717 -8.877 -32.063 1.00 62.34 97 VAL A N 1
ATOM 781 C CA . VAL A 1 97 ? 9.374 -8.927 -30.741 1.00 62.34 97 VAL A CA 1
ATOM 782 C C . VAL A 1 97 ? 8.624 -8.070 -29.705 1.00 62.34 97 VAL A C 1
ATOM 784 O O . VAL A 1 97 ? 8.650 -8.356 -28.509 1.00 62.34 97 VAL A O 1
ATOM 787 N N . VAL A 1 98 ? 7.888 -7.052 -30.159 1.00 66.25 98 VAL A N 1
ATOM 788 C CA . VAL A 1 98 ? 7.165 -6.094 -29.303 1.00 66.25 98 VAL A CA 1
ATOM 789 C C . VAL A 1 98 ? 5.986 -6.731 -28.533 1.00 66.25 98 VAL A C 1
ATOM 791 O O . VAL A 1 98 ? 5.870 -6.472 -27.334 1.00 66.25 98 VAL A O 1
ATOM 794 N N . PRO A 1 99 ? 5.142 -7.604 -29.125 1.00 67.25 99 PRO A N 1
ATOM 795 C CA . PRO A 1 99 ? 4.037 -8.253 -28.408 1.00 67.25 99 PRO A CA 1
ATOM 796 C C . PRO A 1 99 ? 4.493 -9.188 -27.277 1.00 67.25 99 PRO A C 1
ATOM 798 O O . PRO A 1 99 ? 3.871 -9.231 -26.223 1.00 67.25 99 PRO A O 1
ATOM 801 N N . ILE A 1 100 ? 5.605 -9.908 -27.462 1.00 64.44 100 ILE A N 1
ATOM 802 C CA . ILE A 1 100 ? 6.128 -10.854 -26.460 1.00 64.44 100 ILE A CA 1
ATOM 803 C C . ILE A 1 100 ? 6.699 -10.095 -25.255 1.00 64.44 100 ILE A C 1
ATOM 805 O O . ILE A 1 100 ? 6.432 -10.444 -24.106 1.00 64.44 100 ILE A O 1
ATOM 809 N N . LEU A 1 101 ? 7.437 -9.013 -25.513 1.00 61.09 101 LEU A N 1
ATOM 810 C CA . LEU A 1 101 ? 8.029 -8.183 -24.467 1.00 61.09 101 LEU A CA 1
ATOM 811 C C . LEU A 1 101 ? 6.975 -7.383 -23.688 1.00 61.09 101 LEU A C 1
ATOM 813 O O . LEU A 1 101 ? 7.055 -7.296 -22.466 1.00 61.09 101 LEU A O 1
ATOM 817 N N . THR A 1 102 ? 5.955 -6.848 -24.364 1.00 68.19 102 THR A N 1
ATOM 818 C CA . THR A 1 102 ? 4.841 -6.150 -23.696 1.00 68.19 102 THR A CA 1
ATOM 819 C C . THR A 1 102 ? 3.987 -7.094 -22.848 1.00 68.19 102 THR A C 1
ATOM 821 O O . THR A 1 102 ? 3.601 -6.716 -21.746 1.00 68.19 102 THR A O 1
ATOM 824 N N . TYR A 1 103 ? 3.760 -8.334 -23.295 1.00 68.62 103 TYR A N 1
ATOM 825 C CA . TYR A 1 103 ? 3.044 -9.357 -22.526 1.00 68.62 103 TYR A CA 1
ATOM 826 C C . TYR A 1 103 ? 3.797 -9.776 -21.251 1.00 68.62 103 TYR A C 1
ATOM 828 O O . TYR A 1 103 ? 3.199 -9.850 -20.178 1.00 68.62 103 TYR A O 1
ATOM 836 N N . MET A 1 104 ? 5.121 -9.974 -21.329 1.00 62.38 104 MET A N 1
ATOM 837 C CA . MET A 1 104 ? 5.947 -10.250 -20.143 1.00 62.38 104 MET A CA 1
ATOM 838 C C . MET A 1 104 ? 5.932 -9.083 -19.145 1.00 62.38 104 MET A C 1
ATOM 840 O O . MET A 1 104 ? 5.831 -9.316 -17.942 1.00 62.38 104 MET A O 1
ATOM 844 N N . PHE A 1 105 ? 5.956 -7.836 -19.623 1.00 64.12 105 PHE A N 1
ATOM 845 C CA . PHE A 1 105 ? 5.893 -6.656 -18.757 1.00 64.12 105 PHE A CA 1
ATOM 846 C C . PHE A 1 105 ? 4.519 -6.445 -18.105 1.00 64.12 105 PHE A C 1
ATOM 848 O O . PHE A 1 105 ? 4.463 -6.158 -16.910 1.00 64.12 105 PHE A O 1
ATOM 855 N N . LEU A 1 106 ? 3.417 -6.661 -18.834 1.00 61.69 106 LEU A N 1
ATOM 856 C CA . LEU A 1 106 ? 2.058 -6.546 -18.287 1.00 61.69 106 LEU A CA 1
ATOM 857 C C . LEU A 1 106 ? 1.758 -7.613 -17.220 1.00 61.69 106 LEU A C 1
ATOM 859 O O . LEU A 1 106 ? 0.971 -7.364 -16.318 1.00 61.69 106 LEU A O 1
ATOM 863 N N . SER A 1 107 ? 2.398 -8.786 -17.302 1.00 60.47 107 SER A N 1
ATOM 864 C CA . SER A 1 107 ? 2.249 -9.867 -16.313 1.00 60.47 107 SER A CA 1
ATOM 865 C C . SER A 1 107 ? 2.970 -9.618 -14.979 1.00 60.47 107 SER A C 1
ATOM 867 O O . SER A 1 107 ? 2.761 -10.360 -14.023 1.00 60.47 107 SER A O 1
ATOM 869 N N . SER A 1 108 ? 3.829 -8.593 -14.925 1.00 58.47 108 SER A N 1
ATOM 870 C CA . SER A 1 108 ? 4.607 -8.204 -13.738 1.00 58.47 108 SER A CA 1
ATOM 871 C C . SER A 1 108 ? 4.040 -6.991 -12.987 1.00 58.47 108 SER A C 1
ATOM 873 O O . SER A 1 108 ? 4.622 -6.583 -11.980 1.00 58.47 108 SER A O 1
ATOM 875 N N . LEU A 1 109 ? 2.940 -6.419 -13.494 1.00 55.84 109 LEU A N 1
ATOM 876 C CA . LEU A 1 109 ? 2.228 -5.259 -12.948 1.00 55.84 109 LEU A CA 1
ATOM 877 C C . LEU A 1 109 ? 1.076 -5.662 -12.021 1.00 55.84 109 LEU A C 1
ATOM 879 O O . LEU A 1 109 ? 0.385 -6.657 -12.333 1.00 55.84 109 LEU A O 1
#

InterPro domains:
  IPR033640 Fatty acyl-CoA reductase, C-terminal [PF03015] (2-49)
  IPR033640 Fatty acyl-CoA reductase, C-terminal [cd09071] (2-46)